Protein AF-A0A5E9ATZ5-F1 (afdb_monomer_lite)

Secondary structure (DSSP, 8-state):
--HHHHHHHHHHSPPP-PPPEEEEEEEPPGGGSPTTPPP-TTEEEEEEEE-S-HHHHTB--EEEEEEE--GGG-S--HHHHHHHHHHHHHH-HHHHHHHHHHHHHHTSHHHHHHHHHTT-------HHHHHHHSSPPP---

Foldseek 3Di:
DDPVVVVVVCVVPPPQDQFDKDKWKDADDPVRDDVPDDDDPFKIKIKIWAQQQPPPSHHIDIDIDIDGDDPVLNDGDPVSRVVVLVCLLVPDVVSVVSVVVNSVVSRDPRSSVVCVVVPPDDDDDDPVRVCVVPDDPPPDD

Sequence (141 aa):
MTRAERRRQAKANPPRMSAPLMAQMRPLTISEMRPGQVWEPGWFVIALETLPVFADGRASQAFQTEIWLPPGYRENTPDNLKIAIGLLKELCPRSRQMIEEISALARSSRSREEAQRLGFEERVYSPEEAANILRRPSSTN

pLDDT: mean 83.91, std 12.23, range [42.81, 96.94]

Structure (mmCIF, N/CA/C/O backbone):
data_AF-A0A5E9ATZ5-F1
#
_entry.id   AF-A0A5E9ATZ5-F1
#
loop_
_atom_site.group_PDB
_atom_site.id
_atom_site.type_symbol
_atom_site.label_atom_id
_atom_site.label_alt_id
_atom_site.label_comp_id
_atom_site.label_asym_id
_atom_site.label_entity_id
_atom_site.label_seq_id
_atom_site.pdbx_PDB_ins_code
_atom_site.Cartn_x
_atom_site.Cartn_y
_atom_site.Cartn_z
_atom_site.occupancy
_atom_site.B_iso_or_equiv
_atom_site.auth_seq_id
_atom_site.auth_comp_id
_atom_site.auth_asym_id
_atom_site.auth_atom_id
_atom_site.pdbx_PDB_model_num
ATOM 1 N N . MET A 1 1 ? -3.900 14.781 -34.525 1.00 54.56 1 MET A N 1
ATOM 2 C CA . MET A 1 1 ? -3.537 13.393 -34.165 1.00 54.56 1 MET A CA 1
ATOM 3 C C . MET A 1 1 ? -4.792 12.551 -33.977 1.00 54.56 1 MET A C 1
ATOM 5 O O . MET A 1 1 ? -5.549 12.769 -33.029 1.00 54.56 1 MET A O 1
ATOM 9 N N . THR A 1 2 ? -5.049 11.635 -34.904 1.00 82.38 2 THR A N 1
ATOM 10 C CA . THR A 1 2 ? -6.273 10.826 -34.976 1.00 82.38 2 THR A CA 1
ATOM 11 C C . THR A 1 2 ? -6.213 9.604 -34.048 1.00 82.38 2 THR A C 1
ATOM 13 O O . THR A 1 2 ? -5.148 9.163 -33.611 1.00 82.38 2 THR A O 1
ATOM 16 N N . ARG A 1 3 ? -7.372 9.016 -33.722 1.00 67.19 3 ARG A N 1
ATOM 17 C CA . ARG A 1 3 ? -7.470 7.817 -32.860 1.00 67.19 3 ARG A CA 1
ATOM 18 C C . ARG A 1 3 ? -6.726 6.607 -33.453 1.00 67.19 3 ARG A C 1
ATOM 20 O O . ARG A 1 3 ? -6.221 5.768 -32.708 1.00 67.19 3 ARG A O 1
ATOM 27 N N . ALA A 1 4 ? -6.637 6.541 -34.783 1.00 73.50 4 ALA A N 1
ATOM 28 C CA . ALA A 1 4 ? -5.899 5.518 -35.519 1.00 73.50 4 ALA A CA 1
ATOM 29 C C . ALA A 1 4 ? -4.375 5.694 -35.398 1.00 73.50 4 ALA A C 1
ATOM 31 O O . ALA A 1 4 ? -3.667 4.715 -35.165 1.00 73.50 4 ALA A O 1
ATOM 32 N N . GLU A 1 5 ? -3.879 6.933 -35.467 1.00 71.06 5 GLU A N 1
ATOM 33 C CA . GLU A 1 5 ? -2.460 7.253 -35.257 1.00 71.06 5 GLU A CA 1
ATOM 34 C C . GLU A 1 5 ? -2.013 6.912 -33.834 1.00 71.06 5 GLU A C 1
ATOM 36 O O . GLU A 1 5 ? -0.987 6.259 -33.662 1.00 71.06 5 GLU A O 1
ATOM 41 N N . ARG A 1 6 ? -2.828 7.230 -32.816 1.00 67.94 6 ARG A N 1
ATOM 42 C CA . ARG A 1 6 ? -2.532 6.849 -31.420 1.00 67.94 6 ARG A CA 1
ATOM 43 C C . ARG A 1 6 ? -2.451 5.333 -31.233 1.00 67.94 6 ARG A C 1
ATOM 45 O O . ARG A 1 6 ? -1.567 4.853 -30.533 1.00 67.94 6 ARG A O 1
ATOM 52 N N . ARG A 1 7 ? -3.340 4.564 -31.875 1.00 61.22 7 ARG A N 1
ATOM 53 C CA . ARG A 1 7 ? -3.303 3.088 -31.838 1.00 61.22 7 ARG A CA 1
ATOM 54 C C . ARG A 1 7 ? -2.078 2.514 -32.551 1.00 61.22 7 ARG A C 1
ATOM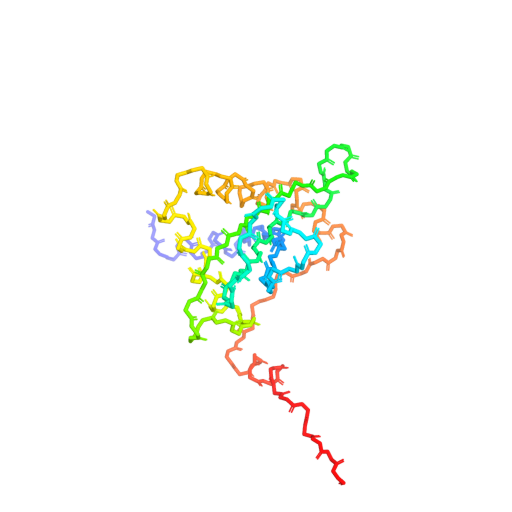 56 O O . ARG A 1 7 ? -1.498 1.557 -32.050 1.00 61.22 7 ARG A O 1
ATOM 63 N N . ARG A 1 8 ? -1.675 3.083 -33.694 1.00 66.00 8 ARG A N 1
ATOM 64 C CA . ARG A 1 8 ? -0.439 2.683 -34.390 1.00 66.00 8 ARG A CA 1
ATOM 65 C C . ARG A 1 8 ? 0.798 2.987 -33.548 1.00 66.00 8 ARG A C 1
ATOM 67 O O . ARG A 1 8 ? 1.664 2.130 -33.432 1.00 66.00 8 ARG A O 1
ATOM 74 N N . GLN A 1 9 ? 0.842 4.148 -32.902 1.00 59.94 9 GLN A N 1
ATOM 75 C CA . GLN A 1 9 ? 1.963 4.544 -32.052 1.00 59.94 9 GLN A CA 1
ATOM 76 C C . GLN A 1 9 ? 2.046 3.720 -30.755 1.00 59.94 9 GLN A C 1
ATOM 78 O O . GLN A 1 9 ? 3.139 3.336 -30.360 1.00 59.94 9 GLN A O 1
ATOM 83 N N . ALA A 1 10 ? 0.909 3.361 -30.147 1.00 57.31 10 ALA A N 1
ATOM 84 C CA . ALA A 1 10 ? 0.855 2.460 -28.989 1.00 57.31 10 ALA A CA 1
ATOM 85 C C . ALA A 1 10 ? 1.219 1.000 -29.327 1.00 57.31 10 ALA A C 1
ATOM 87 O O . ALA A 1 10 ? 1.722 0.280 -28.474 1.00 57.31 10 ALA A O 1
ATOM 88 N N . LYS A 1 11 ? 0.985 0.552 -30.571 1.00 57.97 11 LYS A N 1
ATOM 89 C CA . LYS A 1 11 ? 1.501 -0.738 -31.063 1.00 57.97 11 LYS A CA 1
ATOM 90 C C . LYS A 1 11 ? 3.001 -0.691 -31.360 1.00 57.97 11 LYS A C 1
ATOM 92 O O . LYS A 1 11 ? 3.676 -1.691 -31.164 1.00 57.97 11 LYS A O 1
ATOM 97 N N . ALA A 1 12 ? 3.504 0.445 -31.848 1.00 55.91 12 ALA A N 1
ATOM 98 C CA . ALA A 1 12 ? 4.920 0.633 -32.163 1.00 55.91 12 ALA A CA 1
ATOM 99 C C . ALA A 1 12 ? 5.792 0.795 -30.906 1.00 55.91 12 ALA A C 1
ATOM 101 O O . ALA A 1 12 ? 6.932 0.351 -30.897 1.00 55.91 12 ALA A O 1
ATOM 102 N N . ASN A 1 13 ? 5.243 1.391 -29.845 1.00 52.47 13 ASN A N 1
ATOM 103 C CA . ASN A 1 13 ? 5.849 1.469 -28.521 1.00 52.47 13 ASN A CA 1
ATOM 104 C C . ASN A 1 13 ? 4.889 0.835 -27.511 1.00 52.47 13 ASN A C 1
ATOM 106 O O . ASN A 1 13 ? 4.044 1.558 -26.967 1.00 52.47 13 ASN A O 1
ATOM 110 N N . PRO A 1 14 ? 4.981 -0.486 -27.263 1.00 55.69 14 PRO A N 1
ATOM 111 C CA . PRO A 1 14 ? 4.215 -1.091 -26.186 1.00 55.69 14 PRO A CA 1
ATOM 112 C C . PRO A 1 14 ? 4.503 -0.325 -24.885 1.00 55.69 14 PRO A C 1
ATOM 114 O O . PRO A 1 14 ? 5.648 0.095 -24.662 1.00 55.69 14 PRO A O 1
ATOM 117 N N . PRO A 1 15 ? 3.483 -0.072 -24.044 1.00 56.88 15 PRO A N 1
ATOM 118 C CA . PRO A 1 15 ? 3.699 0.596 -22.771 1.00 56.88 15 PRO A CA 1
ATOM 119 C C . PRO A 1 15 ? 4.781 -0.168 -22.005 1.00 56.88 15 PRO A C 1
ATOM 121 O O . PRO A 1 15 ? 4.693 -1.383 -21.841 1.00 56.88 15 PRO A O 1
ATOM 124 N N . ARG A 1 16 ? 5.845 0.536 -21.595 1.00 64.25 16 ARG A N 1
ATOM 125 C CA . ARG A 1 16 ? 6.897 -0.064 -20.769 1.00 64.25 16 ARG A CA 1
ATOM 126 C C . ARG A 1 16 ? 6.227 -0.605 -19.511 1.00 64.25 16 ARG A C 1
ATOM 128 O O . ARG A 1 16 ? 5.611 0.191 -18.802 1.00 64.25 16 ARG A O 1
ATOM 135 N N . MET A 1 17 ? 6.384 -1.907 -19.273 1.00 68.56 17 MET A N 1
ATOM 136 C CA . MET A 1 17 ? 5.868 -2.619 -18.106 1.00 68.56 17 MET A CA 1
ATOM 137 C C . MET A 1 17 ? 5.973 -1.765 -16.843 1.00 68.56 17 MET A C 1
ATOM 139 O O . MET A 1 17 ? 7.041 -1.210 -16.571 1.00 68.56 17 MET A O 1
ATOM 143 N N . SER A 1 18 ? 4.885 -1.651 -16.084 1.00 69.50 18 SER A N 1
ATOM 144 C CA . SER A 1 18 ? 4.940 -1.014 -14.767 1.00 69.50 18 SER A CA 1
ATOM 145 C C . SER A 1 18 ? 5.575 -1.967 -13.751 1.00 69.50 18 SER A C 1
ATOM 147 O O . SER A 1 18 ? 5.271 -3.157 -13.744 1.00 69.50 18 SER A O 1
ATOM 149 N N . ALA A 1 19 ? 6.498 -1.481 -12.912 1.00 85.00 19 ALA A N 1
ATOM 150 C CA . ALA A 1 19 ? 7.010 -2.326 -11.837 1.00 85.00 19 ALA A CA 1
ATOM 151 C C . ALA A 1 19 ? 5.919 -2.499 -10.768 1.00 85.00 19 ALA A C 1
ATOM 153 O O . ALA A 1 19 ? 5.180 -1.541 -10.499 1.00 85.00 19 ALA A O 1
ATOM 154 N N . PRO A 1 20 ? 5.812 -3.685 -10.151 1.00 84.69 20 PRO A N 1
ATOM 155 C CA . PRO A 1 20 ? 4.797 -3.932 -9.145 1.00 84.69 20 PRO A CA 1
ATOM 156 C C . PRO A 1 20 ? 5.027 -3.052 -7.911 1.00 84.69 20 PRO A C 1
ATOM 158 O O . PRO A 1 20 ? 6.153 -2.881 -7.440 1.00 84.69 20 PRO A O 1
ATOM 161 N N . LEU A 1 21 ? 3.926 -2.527 -7.374 1.00 89.75 21 LEU A N 1
ATOM 162 C CA . LEU A 1 21 ? 3.861 -2.026 -6.009 1.00 89.75 21 LEU A CA 1
ATOM 163 C C . LEU A 1 21 ? 3.289 -3.144 -5.140 1.00 89.75 21 LEU A C 1
ATOM 165 O O . LEU A 1 21 ? 2.161 -3.585 -5.367 1.00 89.75 21 LEU A O 1
ATOM 169 N N . MET A 1 22 ? 4.060 -3.599 -4.161 1.00 90.62 22 MET A N 1
ATOM 170 C CA . MET A 1 22 ? 3.606 -4.597 -3.202 1.00 90.62 22 MET A CA 1
ATOM 171 C C . MET A 1 22 ? 2.727 -3.894 -2.172 1.00 90.62 22 MET A C 1
ATOM 173 O O . MET A 1 22 ? 3.092 -2.846 -1.641 1.00 90.62 22 MET A O 1
ATOM 177 N N . ALA A 1 23 ? 1.543 -4.445 -1.925 1.00 92.44 23 ALA A N 1
ATOM 178 C CA . ALA A 1 23 ? 0.579 -3.873 -1.002 1.00 92.44 23 ALA A CA 1
ATOM 179 C C . ALA A 1 23 ? -0.037 -4.976 -0.144 1.00 92.44 23 ALA A C 1
ATOM 181 O O . ALA A 1 23 ? -0.450 -6.017 -0.657 1.00 92.44 23 ALA A O 1
ATOM 182 N N . GLN A 1 24 ? -0.107 -4.738 1.161 1.00 93.31 24 GLN A N 1
ATOM 183 C CA . GLN A 1 24 ? -0.674 -5.665 2.128 1.00 93.31 24 GLN A CA 1
ATOM 184 C C . GLN A 1 24 ? -1.669 -4.935 3.024 1.00 93.31 24 GLN A C 1
ATOM 186 O O . GLN A 1 24 ? -1.387 -3.850 3.531 1.00 93.31 24 GLN A O 1
ATOM 191 N N . MET A 1 25 ? -2.812 -5.577 3.257 1.00 94.62 25 MET A N 1
ATOM 192 C CA . MET A 1 25 ? -3.748 -5.232 4.319 1.00 94.62 25 MET A CA 1
ATOM 193 C C . MET A 1 25 ? -3.831 -6.403 5.290 1.00 94.62 25 MET A C 1
ATOM 195 O O . MET A 1 25 ? -4.063 -7.541 4.881 1.00 94.62 25 MET A O 1
ATOM 199 N N . ARG A 1 26 ? -3.637 -6.142 6.580 1.00 93.19 26 ARG A N 1
ATOM 200 C CA . ARG A 1 26 ? -3.764 -7.170 7.621 1.00 93.19 26 ARG A CA 1
ATOM 201 C C . ARG A 1 26 ? -4.244 -6.576 8.940 1.00 93.19 26 ARG A C 1
ATOM 203 O O . ARG A 1 26 ? -4.003 -5.393 9.172 1.00 93.19 26 ARG A O 1
ATOM 210 N N . PRO A 1 27 ? -4.895 -7.364 9.808 1.00 92.94 27 PRO A N 1
ATOM 211 C CA . PRO A 1 27 ? -5.244 -6.902 11.144 1.00 92.94 27 PRO A CA 1
ATOM 212 C C . PRO A 1 27 ? -4.005 -6.423 11.910 1.00 92.94 27 PRO A C 1
ATOM 214 O O . PRO A 1 27 ? -2.922 -7.001 11.770 1.00 92.94 27 PRO A O 1
ATOM 217 N N . LEU A 1 28 ? -4.176 -5.375 12.716 1.00 92.00 28 LEU A N 1
ATOM 218 C CA . LEU A 1 28 ? -3.157 -4.908 13.650 1.00 92.00 28 LEU A CA 1
ATOM 219 C C . LEU A 1 28 ? -2.896 -5.991 14.700 1.00 92.00 28 LEU A C 1
ATOM 221 O O . LEU A 1 28 ? -3.829 -6.505 15.324 1.00 92.00 28 LEU A O 1
ATOM 225 N N . THR A 1 29 ? -1.626 -6.332 14.899 1.00 89.25 29 THR A N 1
ATOM 226 C CA . THR A 1 29 ? -1.215 -7.294 15.925 1.00 89.25 29 THR A CA 1
ATOM 227 C C . THR A 1 29 ? -0.801 -6.582 17.210 1.00 89.25 29 THR A C 1
ATOM 229 O O . THR A 1 29 ? -0.398 -5.421 17.191 1.00 89.25 29 THR A O 1
ATOM 232 N N . ILE A 1 30 ? -0.858 -7.289 18.343 1.00 86.25 30 ILE A N 1
ATOM 233 C CA . ILE A 1 30 ? -0.491 -6.730 19.657 1.00 86.25 30 ILE A CA 1
ATOM 234 C C . ILE A 1 30 ? 0.953 -6.207 19.663 1.00 86.25 30 ILE A C 1
ATOM 236 O O . ILE A 1 30 ? 1.220 -5.161 20.243 1.00 86.25 30 ILE A O 1
ATOM 240 N N . SER A 1 31 ? 1.876 -6.890 18.979 1.00 85.88 31 SER A N 1
ATOM 241 C CA . SER A 1 31 ? 3.286 -6.482 18.876 1.00 85.88 31 SER A CA 1
ATOM 242 C C . SER A 1 31 ? 3.507 -5.146 18.165 1.00 85.88 31 SER A C 1
ATOM 244 O O . SER A 1 31 ? 4.584 -4.570 18.274 1.00 85.88 31 SER A O 1
ATOM 246 N N . GLU A 1 32 ? 2.517 -4.668 17.419 1.00 86.69 32 GLU A N 1
ATOM 247 C CA . GLU A 1 32 ? 2.597 -3.423 16.652 1.00 86.69 32 GLU A CA 1
ATOM 248 C C . GLU A 1 32 ? 1.858 -2.271 17.318 1.00 86.69 32 GLU A C 1
ATOM 250 O O . GLU A 1 32 ? 1.991 -1.125 16.893 1.00 86.69 32 GLU A O 1
ATOM 255 N N . MET A 1 33 ? 1.074 -2.565 18.353 1.00 88.44 33 MET A N 1
ATOM 256 C CA . MET A 1 33 ? 0.357 -1.545 19.093 1.00 88.44 33 MET A CA 1
ATOM 257 C C . MET A 1 33 ? 1.334 -0.625 19.817 1.00 88.44 33 MET A C 1
ATOM 259 O O . MET A 1 33 ? 2.313 -1.062 20.428 1.00 88.44 33 MET A O 1
ATOM 263 N N . ARG A 1 34 ? 1.031 0.671 19.813 1.00 86.38 34 ARG A N 1
ATOM 264 C CA . ARG A 1 34 ? 1.779 1.638 20.614 1.00 86.38 34 ARG A CA 1
ATOM 265 C C . ARG A 1 34 ? 1.471 1.434 22.099 1.00 86.38 34 ARG A C 1
ATOM 267 O O . ARG A 1 34 ? 0.332 1.110 22.446 1.00 86.38 34 ARG A O 1
ATOM 274 N N . PRO A 1 35 ? 2.433 1.684 23.003 1.00 86.88 35 PRO A N 1
ATOM 275 C CA . PRO A 1 35 ? 2.154 1.686 24.434 1.00 86.88 35 PRO A CA 1
ATOM 276 C C . PRO A 1 35 ? 0.980 2.618 24.771 1.00 86.88 35 PRO A C 1
ATOM 278 O O . PRO A 1 35 ? 0.980 3.785 24.384 1.00 86.88 35 PRO A O 1
ATOM 281 N N . GLY A 1 36 ? -0.030 2.091 25.469 1.00 85.69 36 GLY A N 1
ATOM 282 C CA . GLY A 1 36 ? -1.245 2.831 25.837 1.00 85.69 36 GLY A CA 1
ATOM 283 C C . GLY A 1 36 ? -2.323 2.913 24.748 1.00 85.69 36 GLY A C 1
ATOM 284 O O . GLY A 1 36 ? -3.376 3.497 24.992 1.00 85.69 36 GLY A O 1
ATOM 285 N N . GLN A 1 37 ? -2.104 2.323 23.569 1.00 86.44 37 GLN A N 1
ATOM 286 C CA . GLN A 1 37 ? -3.140 2.205 22.544 1.00 86.44 37 GLN A CA 1
ATOM 287 C C . GLN A 1 37 ? -4.209 1.206 22.996 1.00 86.44 37 GLN A C 1
ATOM 289 O O . GLN A 1 37 ? -3.904 0.090 23.415 1.00 86.44 37 GLN A O 1
ATOM 294 N N . VAL A 1 38 ? -5.475 1.606 22.901 1.00 84.00 38 VAL A N 1
ATOM 295 C CA . VAL A 1 38 ? -6.610 0.719 23.169 1.00 84.00 38 VAL A CA 1
ATOM 296 C C . VAL A 1 38 ? -6.754 -0.240 21.993 1.00 84.00 38 VAL A C 1
ATOM 298 O O . VAL A 1 38 ? -6.776 0.183 20.835 1.00 84.00 38 VAL A O 1
ATOM 301 N N . TRP A 1 39 ? -6.835 -1.538 22.283 1.00 81.50 39 TRP A N 1
ATOM 302 C CA . TRP A 1 39 ? -7.127 -2.525 21.252 1.00 81.50 39 TRP A CA 1
ATOM 303 C C . TRP A 1 39 ? -8.621 -2.513 20.941 1.00 81.50 39 TRP A C 1
ATOM 305 O O . TRP A 1 39 ? -9.443 -2.748 21.826 1.00 81.50 39 TRP A O 1
ATOM 315 N N . GLU A 1 40 ? -8.961 -2.298 19.674 1.00 83.75 40 GLU A N 1
ATOM 316 C CA . GLU A 1 40 ? -10.330 -2.423 19.183 1.00 83.75 40 GLU A CA 1
ATOM 317 C C . GLU A 1 40 ? -10.374 -3.294 17.920 1.00 83.75 40 GLU A C 1
ATOM 319 O O . GLU A 1 40 ? -9.550 -3.121 17.011 1.00 83.75 40 GLU A O 1
ATOM 324 N N . PRO A 1 41 ? -11.353 -4.210 17.801 1.00 84.25 41 PRO A N 1
ATOM 325 C CA . PRO A 1 41 ? -11.552 -4.966 16.576 1.00 84.25 41 PRO A CA 1
ATOM 326 C C . PRO A 1 41 ? -11.814 -4.034 15.389 1.00 84.25 41 PRO A C 1
ATOM 328 O O . PRO A 1 41 ? -12.792 -3.282 15.368 1.00 84.25 41 PRO A O 1
ATOM 331 N N . GLY A 1 42 ? -10.983 -4.148 14.356 1.00 89.19 42 GLY A N 1
ATOM 332 C CA . GLY A 1 42 ? -11.114 -3.353 13.137 1.00 89.19 42 GLY A CA 1
ATOM 333 C C . GLY A 1 42 ? -9.929 -2.457 12.827 1.00 89.19 42 GLY A C 1
ATOM 334 O O . GLY A 1 42 ? -9.951 -1.849 11.767 1.00 89.19 42 GLY A O 1
ATOM 335 N N . TRP A 1 43 ? -8.901 -2.395 13.674 1.00 92.38 43 TRP A N 1
ATOM 336 C CA . TRP A 1 43 ? -7.625 -1.788 13.296 1.00 92.38 43 TRP A CA 1
ATOM 337 C C . TRP A 1 43 ? -6.843 -2.691 12.340 1.00 92.38 43 TRP A C 1
ATOM 339 O O . TRP A 1 43 ? -6.638 -3.877 12.606 1.00 92.38 43 TRP A O 1
ATOM 349 N N . PHE A 1 44 ? -6.412 -2.113 11.223 1.00 93.94 44 PHE A N 1
ATOM 350 C CA . PHE A 1 44 ? -5.630 -2.760 10.179 1.00 93.94 44 PHE A CA 1
ATOM 351 C C . PHE A 1 44 ? -4.357 -1.977 9.908 1.00 93.94 44 PHE A C 1
ATOM 353 O O . PHE A 1 44 ? -4.339 -0.749 9.941 1.00 93.94 44 PHE A O 1
ATOM 360 N N . VAL A 1 45 ? -3.311 -2.717 9.571 1.00 94.31 45 VAL A N 1
ATOM 361 C CA . VAL A 1 45 ? -2.074 -2.193 9.015 1.00 94.31 45 VAL A CA 1
ATOM 362 C C . VAL A 1 45 ? -2.163 -2.263 7.495 1.00 94.31 45 VAL A C 1
ATOM 364 O O . VAL A 1 45 ? -2.430 -3.328 6.929 1.00 94.31 45 VAL A O 1
ATOM 367 N N . ILE A 1 46 ? -1.917 -1.125 6.849 1.00 95.25 46 ILE A N 1
ATOM 368 C CA . ILE A 1 46 ? -1.700 -1.011 5.408 1.00 95.25 46 ILE A CA 1
ATOM 369 C C . ILE A 1 46 ? -0.210 -0.789 5.183 1.00 95.25 46 ILE A C 1
ATOM 371 O O . ILE A 1 46 ? 0.344 0.215 5.636 1.00 95.25 46 ILE A O 1
ATOM 375 N N . ALA A 1 47 ? 0.426 -1.727 4.488 1.00 94.81 47 ALA A N 1
ATOM 376 C CA . ALA A 1 47 ? 1.834 -1.656 4.121 1.00 94.81 47 ALA A CA 1
ATOM 377 C C . ALA A 1 47 ? 1.971 -1.582 2.598 1.00 94.81 47 ALA A C 1
ATOM 379 O O . ALA A 1 47 ? 1.373 -2.385 1.880 1.00 94.81 47 ALA A O 1
ATOM 380 N N . LEU A 1 48 ? 2.745 -0.609 2.118 1.00 95.06 48 LEU A N 1
ATOM 381 C CA . LEU A 1 48 ? 3.097 -0.417 0.715 1.00 95.06 48 LEU A CA 1
ATOM 382 C C . LEU A 1 48 ? 4.612 -0.458 0.567 1.00 95.06 48 LEU A C 1
ATOM 384 O O . LEU A 1 48 ? 5.319 0.205 1.325 1.00 95.06 48 LEU A O 1
ATOM 388 N N . GLU A 1 49 ? 5.098 -1.185 -0.429 1.00 94.00 49 GLU A N 1
ATOM 389 C CA . GLU A 1 49 ? 6.525 -1.405 -0.622 1.00 94.00 49 GLU A CA 1
ATOM 390 C C . GLU A 1 49 ? 6.881 -1.527 -2.107 1.00 94.00 49 GLU A C 1
ATOM 392 O O . GLU A 1 49 ? 6.187 -2.173 -2.896 1.00 94.00 49 GLU A O 1
ATOM 397 N N . THR A 1 50 ? 7.973 -0.885 -2.509 1.00 92.44 50 THR A N 1
ATOM 398 C CA . THR A 1 50 ? 8.540 -1.040 -3.853 1.00 92.44 50 THR A CA 1
ATOM 399 C C . THR A 1 50 ? 9.424 -2.285 -3.947 1.00 92.44 50 THR A C 1
ATOM 401 O O . THR A 1 50 ? 9.934 -2.764 -2.941 1.00 92.44 50 THR A O 1
ATOM 404 N N . LEU A 1 51 ? 9.769 -2.721 -5.164 1.00 89.38 51 LEU A N 1
ATOM 405 C CA . LEU A 1 51 ? 10.904 -3.639 -5.345 1.00 89.38 51 LEU A CA 1
ATOM 406 C C . LEU A 1 51 ? 12.194 -3.086 -4.688 1.00 89.38 51 LEU A C 1
ATOM 408 O O . LEU A 1 51 ? 12.351 -1.857 -4.612 1.00 89.38 51 LEU A O 1
ATOM 412 N N . PRO A 1 52 ? 13.118 -3.957 -4.232 1.00 86.56 52 PRO A N 1
ATOM 413 C CA . PRO A 1 52 ? 14.325 -3.568 -3.504 1.00 86.56 52 PRO A CA 1
ATOM 414 C C . PRO A 1 52 ? 15.403 -3.007 -4.438 1.00 86.56 52 PRO A C 1
ATOM 416 O O . PRO A 1 52 ? 16.467 -3.583 -4.632 1.00 86.56 52 PRO A O 1
ATOM 419 N N . VAL A 1 53 ? 15.112 -1.866 -5.053 1.00 83.81 53 VAL A N 1
ATOM 420 C CA . VAL A 1 53 ? 15.996 -1.221 -6.029 1.00 83.81 53 VAL A CA 1
ATOM 421 C C . VAL A 1 53 ? 16.673 0.020 -5.495 1.00 83.81 53 VAL A C 1
ATOM 423 O O . VAL A 1 53 ? 17.589 0.523 -6.129 1.00 83.81 53 VAL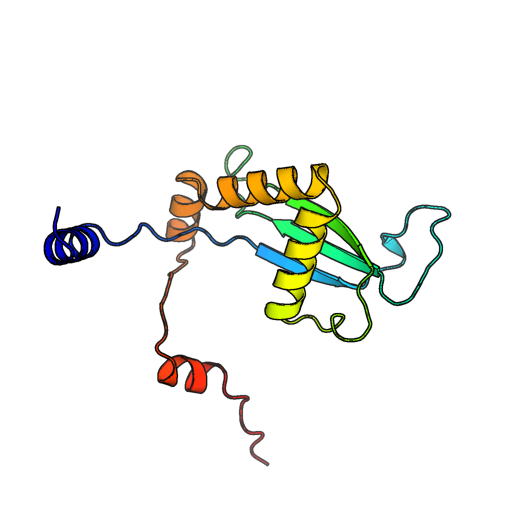 A O 1
ATOM 426 N N . PHE A 1 54 ? 16.236 0.549 -4.363 1.00 80.62 54 PHE A N 1
ATOM 427 C CA . PHE A 1 54 ? 16.765 1.774 -3.780 1.00 80.62 54 PHE A CA 1
ATOM 428 C C . PHE A 1 54 ? 17.959 1.456 -2.861 1.00 80.62 54 PHE A C 1
ATOM 430 O O . PHE A 1 54 ? 18.274 0.287 -2.637 1.00 80.62 54 PHE A O 1
ATOM 437 N N . ALA A 1 55 ? 18.698 2.484 -2.420 1.00 78.31 55 ALA A N 1
ATOM 438 C CA . ALA A 1 55 ? 19.962 2.339 -1.675 1.00 78.31 55 ALA A CA 1
ATOM 439 C C . ALA A 1 55 ? 20.918 1.304 -2.313 1.00 78.31 55 ALA A C 1
ATOM 441 O O . ALA A 1 55 ? 21.158 0.229 -1.768 1.00 78.31 55 ALA A O 1
ATOM 442 N N . ASP A 1 56 ? 21.398 1.604 -3.525 1.00 73.81 56 ASP A N 1
ATOM 443 C CA . ASP A 1 56 ? 22.305 0.731 -4.292 1.00 73.81 56 ASP A CA 1
ATOM 444 C C . ASP A 1 56 ? 21.758 -0.674 -4.599 1.00 73.81 56 ASP A C 1
ATOM 446 O O . ASP A 1 56 ? 22.513 -1.635 -4.728 1.00 73.81 56 ASP A O 1
ATOM 450 N N . GLY A 1 57 ? 20.435 -0.792 -4.762 1.00 68.62 57 GLY A N 1
ATOM 451 C CA . GLY A 1 57 ? 19.784 -2.061 -5.109 1.00 68.62 57 GLY A CA 1
ATOM 452 C C . GLY A 1 57 ? 19.657 -3.022 -3.929 1.00 68.62 57 GLY A C 1
ATOM 453 O O . GLY A 1 57 ? 19.613 -4.232 -4.129 1.00 68.62 57 GLY A O 1
ATOM 454 N N . ARG A 1 58 ? 19.673 -2.496 -2.699 1.00 71.00 58 ARG A N 1
ATOM 455 C CA . ARG A 1 58 ? 19.632 -3.297 -1.467 1.00 71.00 58 ARG A CA 1
ATOM 456 C C . ARG A 1 58 ? 18.407 -3.030 -0.607 1.00 71.00 58 ARG A C 1
ATOM 458 O O . ARG A 1 58 ? 18.146 -3.811 0.301 1.00 71.00 58 ARG A O 1
ATOM 465 N N . ALA A 1 59 ? 17.677 -1.947 -0.862 1.00 81.25 59 ALA A N 1
ATOM 466 C CA . ALA A 1 59 ? 16.535 -1.559 -0.050 1.00 81.25 59 ALA A CA 1
ATOM 467 C C . ALA A 1 59 ? 15.300 -1.279 -0.901 1.00 81.25 59 ALA A C 1
ATOM 469 O O . ALA A 1 59 ? 15.362 -0.697 -1.987 1.00 81.25 59 ALA A O 1
ATOM 470 N N . SER A 1 60 ? 14.154 -1.675 -0.375 1.00 86.62 60 SER A N 1
ATOM 471 C CA . SER A 1 60 ? 12.859 -1.176 -0.805 1.00 86.62 60 SER A CA 1
ATOM 472 C C . SER A 1 60 ? 12.572 0.172 -0.146 1.00 86.62 60 SER A C 1
ATOM 474 O O . SER A 1 60 ? 13.112 0.502 0.913 1.00 86.62 60 SER A O 1
ATOM 476 N N . GLN A 1 61 ? 11.702 0.964 -0.771 1.00 90.62 61 GLN A N 1
ATOM 477 C CA . GLN A 1 61 ? 11.044 2.060 -0.079 1.00 90.62 61 GLN A CA 1
ATOM 478 C C . GLN A 1 61 ? 9.702 1.550 0.440 1.00 90.62 61 GLN A C 1
ATOM 480 O O . GLN A 1 61 ? 8.874 1.083 -0.345 1.00 90.62 61 GLN A O 1
ATOM 485 N N . ALA A 1 62 ? 9.491 1.667 1.749 1.00 91.44 62 ALA A N 1
ATOM 486 C CA . ALA A 1 62 ? 8.291 1.187 2.419 1.00 91.44 62 ALA A CA 1
ATOM 487 C C . ALA A 1 62 ? 7.530 2.325 3.113 1.00 91.44 62 ALA A C 1
ATOM 489 O O . ALA A 1 62 ? 8.115 3.301 3.591 1.00 91.44 62 ALA A O 1
ATOM 490 N N . PHE A 1 63 ? 6.212 2.175 3.187 1.00 93.88 63 PHE A N 1
ATOM 491 C CA . PHE A 1 63 ? 5.319 2.990 3.999 1.00 93.88 63 PHE A CA 1
ATOM 492 C C . PHE A 1 63 ? 4.322 2.081 4.692 1.00 93.88 63 PHE A C 1
ATOM 494 O O . PHE A 1 63 ? 3.683 1.244 4.057 1.00 93.88 63 PHE A O 1
ATOM 501 N N . GLN A 1 64 ? 4.172 2.283 5.995 1.00 93.88 64 GLN A N 1
ATOM 502 C CA . GLN A 1 64 ? 3.214 1.563 6.810 1.00 93.88 64 GLN A CA 1
ATOM 503 C C . GLN A 1 64 ? 2.357 2.557 7.584 1.00 93.88 64 GLN A C 1
ATOM 505 O O . GLN A 1 64 ? 2.864 3.534 8.142 1.00 93.88 64 GLN A O 1
ATOM 510 N N . THR A 1 65 ? 1.054 2.304 7.628 1.00 93.19 65 THR A N 1
ATOM 511 C CA . THR A 1 65 ? 0.117 3.104 8.412 1.00 93.19 65 THR A CA 1
ATOM 512 C C . THR A 1 65 ? -1.046 2.260 8.919 1.00 93.19 65 THR A C 1
ATOM 514 O O . THR A 1 65 ? -1.316 1.177 8.401 1.00 93.19 65 THR A O 1
ATOM 517 N N . GLU A 1 66 ? -1.717 2.758 9.949 1.00 92.75 66 GLU A N 1
ATOM 518 C CA . GLU A 1 66 ? -2.852 2.105 10.593 1.00 92.75 66 GLU A CA 1
ATOM 519 C C . GLU A 1 66 ? -4.155 2.783 10.161 1.00 92.75 66 GLU A C 1
ATOM 521 O O . GLU A 1 66 ? -4.220 4.007 10.031 1.00 92.75 66 GLU A O 1
ATOM 526 N N . ILE A 1 67 ? -5.207 1.995 9.960 1.00 92.81 67 ILE A N 1
ATOM 527 C CA . ILE A 1 67 ? -6.557 2.485 9.683 1.00 92.81 67 ILE A CA 1
ATOM 528 C C . ILE A 1 67 ? -7.585 1.581 10.350 1.00 92.81 67 ILE A C 1
ATOM 530 O O . ILE A 1 67 ? -7.444 0.358 10.358 1.00 92.81 67 ILE A O 1
ATOM 534 N N . TRP A 1 68 ? -8.641 2.178 10.893 1.00 92.75 68 TRP A N 1
ATOM 535 C CA . TRP A 1 68 ? -9.803 1.423 11.333 1.00 92.75 68 TRP A CA 1
ATOM 536 C C . TRP A 1 68 ? -10.753 1.170 10.155 1.00 92.75 68 TRP A C 1
ATOM 538 O O . TRP A 1 68 ? -11.110 2.100 9.431 1.00 92.75 68 TRP A O 1
ATOM 548 N N . LEU A 1 69 ? -11.182 -0.081 9.971 1.00 93.00 69 LEU A N 1
ATOM 549 C CA . LEU A 1 69 ? -12.091 -0.497 8.904 1.00 93.00 69 LEU A CA 1
ATOM 550 C C . LEU A 1 69 ? -13.433 -1.014 9.458 1.00 93.00 69 LEU A C 1
ATOM 552 O O . LEU A 1 69 ? -13.455 -1.842 10.385 1.00 93.00 69 LEU A O 1
ATOM 556 N N . PRO A 1 70 ? -14.571 -0.608 8.859 1.00 92.50 70 PRO A N 1
ATOM 557 C CA . PRO A 1 70 ? -15.879 -1.168 9.188 1.00 92.50 70 PRO A CA 1
ATOM 558 C C . PRO A 1 70 ? -15.951 -2.671 8.878 1.00 92.50 70 PRO A C 1
ATOM 560 O O . PRO A 1 70 ? -15.289 -3.112 7.939 1.00 92.50 70 PRO A O 1
ATOM 563 N N . PRO A 1 71 ? -16.793 -3.458 9.581 1.00 93.44 71 PRO A N 1
ATOM 564 C CA . PRO A 1 71 ? -16.884 -4.914 9.420 1.00 93.44 71 PRO A CA 1
ATOM 565 C C . PRO A 1 71 ? -16.966 -5.423 7.973 1.00 93.44 71 PRO A C 1
ATOM 567 O O . PRO A 1 71 ? -16.286 -6.389 7.642 1.00 93.44 71 PRO A O 1
ATOM 570 N N . GLY A 1 72 ? -17.720 -4.743 7.101 1.00 93.81 72 GLY A N 1
ATOM 571 C CA . GLY A 1 72 ? -17.880 -5.129 5.692 1.00 93.81 72 GLY A CA 1
ATOM 572 C C . GLY A 1 72 ? -16.619 -5.015 4.824 1.00 93.81 72 GLY A C 1
ATOM 573 O O . GLY A 1 72 ? -16.594 -5.572 3.735 1.00 93.81 72 GLY A O 1
ATOM 574 N N . TYR A 1 73 ? -15.569 -4.338 5.300 1.00 93.94 73 TYR A N 1
ATOM 575 C CA . TYR A 1 73 ? -14.326 -4.095 4.552 1.00 93.94 73 TYR A CA 1
ATOM 576 C C . TYR A 1 73 ? -13.093 -4.745 5.195 1.00 93.94 73 TYR A C 1
ATOM 578 O O . TYR A 1 73 ? -11.965 -4.456 4.809 1.00 93.94 73 TYR A O 1
ATOM 586 N N . ARG A 1 74 ? -13.285 -5.606 6.203 1.00 91.88 74 ARG A N 1
ATOM 587 C CA . ARG A 1 74 ? -12.182 -6.211 6.976 1.00 91.88 74 ARG A CA 1
ATOM 588 C C . ARG A 1 74 ? -11.536 -7.414 6.296 1.00 91.88 74 ARG A C 1
ATOM 590 O O . ARG A 1 74 ? -10.443 -7.820 6.681 1.00 91.88 74 ARG A O 1
ATOM 597 N N . GLU A 1 75 ? -12.206 -8.013 5.318 1.00 91.31 75 GLU A N 1
ATOM 598 C CA . GLU A 1 75 ? -11.642 -9.131 4.566 1.00 91.31 75 GLU A CA 1
ATOM 599 C C . GLU A 1 75 ? -10.489 -8.648 3.678 1.00 91.31 75 GLU A C 1
ATOM 601 O O . GLU A 1 75 ? -10.617 -7.625 3.001 1.00 91.31 75 GLU A O 1
ATOM 606 N N . ASN A 1 76 ? -9.378 -9.390 3.657 1.00 87.75 76 ASN A N 1
ATOM 607 C CA . ASN A 1 76 ? -8.210 -9.071 2.836 1.00 87.75 76 ASN A CA 1
ATOM 608 C C . ASN A 1 76 ? -8.445 -9.409 1.355 1.00 87.75 76 ASN A C 1
ATOM 610 O O . ASN A 1 76 ? -7.918 -10.389 0.830 1.00 87.75 76 ASN A O 1
ATOM 614 N N . THR A 1 77 ? -9.260 -8.589 0.695 1.00 91.12 77 THR A N 1
ATOM 615 C CA . THR A 1 77 ? -9.525 -8.656 -0.744 1.00 91.12 77 THR A CA 1
ATOM 616 C C . THR A 1 77 ? -8.860 -7.481 -1.468 1.00 91.12 77 THR A C 1
ATOM 618 O O . THR A 1 77 ? -8.683 -6.409 -0.877 1.00 91.12 77 THR A O 1
ATOM 621 N N . PRO A 1 78 ? -8.520 -7.622 -2.765 1.00 89.31 78 PRO A N 1
ATOM 622 C CA . PRO A 1 78 ? -7.965 -6.518 -3.545 1.00 89.31 78 PRO A CA 1
ATOM 623 C C . PRO A 1 78 ? -8.853 -5.268 -3.565 1.00 89.31 78 PRO A C 1
ATOM 625 O O . PRO A 1 78 ? -8.336 -4.153 -3.581 1.00 89.31 78 PRO A O 1
ATOM 628 N N . ASP A 1 79 ? -10.177 -5.428 -3.552 1.00 92.25 79 ASP A N 1
ATOM 629 C CA . ASP A 1 79 ? -11.103 -4.294 -3.583 1.00 92.25 79 ASP A CA 1
ATOM 630 C C . ASP A 1 79 ? -11.190 -3.586 -2.231 1.00 92.25 79 ASP A C 1
ATOM 632 O O . ASP A 1 79 ? -11.118 -2.357 -2.188 1.00 92.25 79 ASP A O 1
ATOM 636 N N . ASN A 1 80 ? -11.213 -4.331 -1.123 1.00 94.12 80 ASN A N 1
ATOM 637 C CA . ASN A 1 80 ? -11.158 -3.730 0.210 1.00 94.12 80 ASN A CA 1
ATOM 638 C C . ASN A 1 80 ? -9.827 -3.008 0.447 1.00 94.12 80 ASN A C 1
ATOM 640 O O . ASN A 1 80 ? -9.818 -1.910 0.999 1.00 94.12 80 ASN A O 1
ATOM 644 N N . LEU A 1 81 ? -8.711 -3.559 -0.041 1.00 94.19 81 LEU A N 1
ATOM 645 C CA . LEU A 1 81 ? -7.409 -2.894 0.004 1.00 94.19 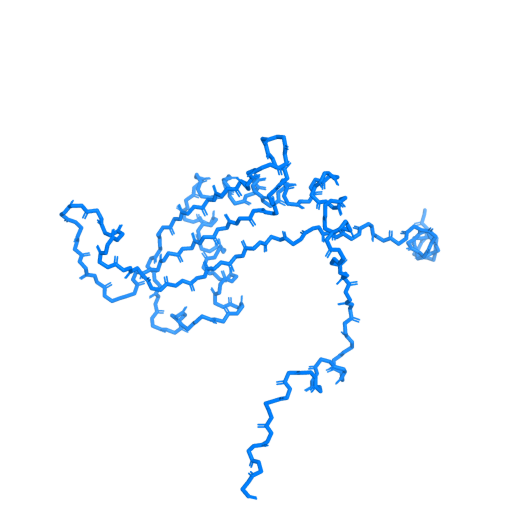81 LEU A CA 1
ATOM 646 C C . LEU A 1 81 ? -7.411 -1.577 -0.793 1.00 94.19 81 LEU A C 1
ATOM 648 O O . LEU A 1 81 ? -6.916 -0.564 -0.297 1.00 94.19 81 LEU A O 1
ATOM 652 N N . LYS A 1 82 ? -7.999 -1.546 -1.999 1.00 94.25 82 LYS A N 1
ATOM 653 C CA . LYS A 1 82 ? -8.150 -0.297 -2.774 1.00 94.25 82 LYS A CA 1
ATOM 654 C C . LYS A 1 82 ? -8.990 0.732 -2.022 1.00 94.25 82 LYS A C 1
ATOM 656 O O . LYS A 1 82 ? -8.623 1.905 -2.007 1.00 94.25 82 LYS A O 1
ATOM 661 N N . ILE A 1 83 ? -10.087 0.303 -1.395 1.00 95.25 83 ILE A N 1
ATOM 662 C CA . ILE A 1 83 ? -10.945 1.173 -0.582 1.00 95.25 83 ILE A CA 1
ATOM 663 C C . ILE A 1 83 ? -10.159 1.724 0.611 1.00 95.25 83 ILE A C 1
ATOM 665 O O . ILE A 1 83 ? -10.168 2.932 0.824 1.00 95.25 83 ILE A O 1
ATOM 669 N N . ALA A 1 84 ? -9.421 0.883 1.339 1.00 95.44 84 ALA A N 1
ATOM 670 C CA . ALA A 1 84 ? -8.600 1.303 2.473 1.00 95.44 84 ALA A CA 1
ATOM 671 C C . ALA A 1 84 ? -7.524 2.324 2.063 1.00 95.44 84 ALA A C 1
ATOM 673 O O . ALA A 1 84 ? -7.372 3.357 2.714 1.00 95.44 84 ALA A O 1
ATOM 674 N N . ILE A 1 85 ? -6.824 2.088 0.947 1.00 95.31 85 ILE A N 1
ATOM 675 C CA . ILE A 1 85 ? -5.863 3.048 0.381 1.00 95.31 85 ILE A CA 1
ATOM 676 C C . ILE A 1 85 ? -6.572 4.353 -0.007 1.00 95.31 85 ILE A C 1
ATOM 678 O O . ILE A 1 85 ? -6.078 5.431 0.312 1.00 95.31 85 ILE A O 1
ATOM 682 N N . GLY A 1 86 ? -7.734 4.277 -0.662 1.00 95.31 86 GLY A N 1
ATOM 683 C CA . GLY A 1 86 ? -8.538 5.448 -1.021 1.00 95.31 86 GLY A CA 1
ATOM 684 C C . GLY A 1 86 ? -8.939 6.275 0.202 1.00 95.31 86 GLY A C 1
ATOM 685 O O . GLY A 1 86 ? -8.718 7.482 0.225 1.00 95.31 86 GLY A O 1
ATOM 686 N N . LEU A 1 87 ? -9.428 5.621 1.257 1.00 95.44 87 LEU A N 1
ATOM 687 C CA . LEU A 1 87 ? -9.758 6.264 2.529 1.00 95.44 87 LEU A CA 1
ATOM 688 C C . LEU A 1 87 ? -8.533 6.925 3.165 1.00 95.44 87 LEU A C 1
ATOM 690 O O . LEU A 1 87 ? -8.617 8.076 3.578 1.00 95.44 87 LEU A O 1
ATOM 694 N N . LEU A 1 88 ? -7.379 6.253 3.198 1.00 95.12 88 LEU A N 1
ATOM 695 C CA . LEU A 1 88 ? -6.134 6.842 3.704 1.00 95.12 88 LEU A CA 1
ATOM 696 C C . LEU A 1 88 ? -5.736 8.104 2.937 1.00 95.12 88 LEU A C 1
ATOM 698 O O . LEU A 1 88 ? -5.304 9.084 3.548 1.00 95.12 88 LEU A O 1
ATOM 702 N N . LYS A 1 89 ? -5.893 8.091 1.608 1.00 95.75 89 LYS A N 1
ATOM 703 C CA . LYS A 1 89 ? -5.642 9.266 0.775 1.00 95.75 89 LYS A CA 1
ATOM 704 C C . LYS A 1 89 ? -6.620 10.395 1.086 1.00 95.75 89 LYS A C 1
ATOM 706 O O . LYS A 1 89 ? -6.202 11.547 1.070 1.00 95.75 89 LYS A O 1
ATOM 711 N N . GLU A 1 90 ? -7.890 10.113 1.355 1.00 95.75 90 GLU A N 1
ATOM 712 C CA . GLU A 1 90 ? -8.877 11.156 1.664 1.00 95.75 90 GLU A CA 1
ATOM 713 C C . GLU A 1 90 ? -8.743 11.721 3.080 1.00 95.75 90 GLU A C 1
ATOM 715 O O . GLU A 1 90 ? -8.813 12.932 3.269 1.00 95.75 90 GLU A O 1
ATOM 720 N N . LEU A 1 91 ? -8.492 10.866 4.069 1.00 93.31 91 LEU A N 1
ATOM 721 C CA . LEU A 1 91 ? -8.532 11.242 5.482 1.00 93.31 91 LEU A CA 1
ATOM 722 C C . LEU A 1 91 ? -7.234 11.884 5.989 1.00 93.31 91 LEU A C 1
ATOM 724 O O . LEU A 1 91 ? -7.270 12.643 6.955 1.00 93.31 91 LEU A O 1
ATOM 728 N N . CYS A 1 92 ? -6.082 11.583 5.380 1.00 93.19 92 CYS A N 1
ATOM 729 C CA . CYS A 1 92 ? -4.785 12.037 5.880 1.00 93.19 92 CYS A CA 1
ATOM 730 C C . CYS A 1 92 ? -3.894 12.580 4.747 1.00 93.19 92 CYS A C 1
ATOM 732 O O . CYS A 1 92 ? -3.383 11.797 3.939 1.00 93.19 92 CYS A O 1
ATOM 734 N N . PRO A 1 93 ? -3.614 13.902 4.710 1.00 95.12 93 PRO A N 1
ATOM 735 C CA . PRO A 1 93 ? -2.736 14.500 3.700 1.00 95.12 93 PRO A CA 1
ATOM 736 C C . PRO A 1 93 ? -1.334 13.884 3.668 1.00 95.12 93 PRO A C 1
ATOM 738 O O . PRO A 1 93 ? -0.779 13.657 2.595 1.00 95.12 93 PRO A O 1
ATOM 741 N N . ARG A 1 94 ? -0.781 13.541 4.839 1.00 94.62 94 ARG A N 1
ATOM 742 C CA . ARG A 1 94 ? 0.518 12.864 4.930 1.00 94.62 94 ARG A CA 1
ATOM 743 C C . ARG A 1 94 ? 0.469 11.479 4.287 1.00 94.62 94 ARG A C 1
ATOM 745 O O . ARG A 1 94 ? 1.358 11.142 3.514 1.00 94.62 94 ARG A O 1
ATOM 752 N N . SER A 1 95 ? -0.559 10.681 4.582 1.00 94.56 95 SER A N 1
ATOM 753 C CA . SER A 1 95 ? -0.715 9.356 3.972 1.00 94.56 95 SER A CA 1
ATOM 754 C C . SER A 1 95 ? -0.894 9.468 2.463 1.00 94.56 95 SER A C 1
ATOM 756 O O . SER A 1 95 ? -0.254 8.724 1.728 1.00 94.56 95 SER A O 1
ATOM 758 N N . ARG A 1 96 ? -1.687 10.438 1.986 1.00 96.25 96 ARG A N 1
ATOM 759 C CA . ARG A 1 96 ? -1.830 10.735 0.553 1.00 96.25 96 ARG A CA 1
ATOM 760 C C . ARG A 1 96 ? -0.479 10.963 -0.113 1.00 96.25 96 ARG A C 1
ATOM 762 O O . ARG A 1 96 ? -0.182 10.284 -1.092 1.00 96.25 96 ARG A O 1
ATOM 769 N N . GLN A 1 97 ? 0.323 11.869 0.443 1.00 96.94 97 GLN A N 1
ATOM 770 C CA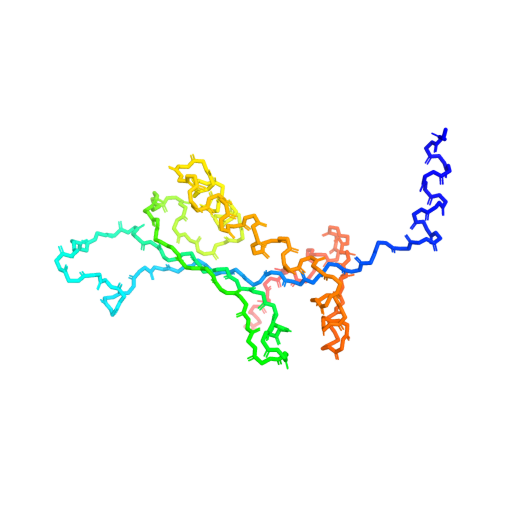 . GLN A 1 97 ? 1.644 12.191 -0.081 1.00 96.94 97 GLN A CA 1
ATOM 771 C C . GLN A 1 97 ? 2.542 10.946 -0.133 1.00 96.94 97 GLN A C 1
ATOM 773 O O . GLN A 1 97 ? 3.055 10.613 -1.196 1.00 96.94 97 GLN A O 1
ATOM 778 N N . MET A 1 98 ? 2.663 10.206 0.973 1.00 96.00 98 MET A N 1
ATOM 779 C CA . MET A 1 98 ? 3.519 9.012 1.039 1.00 96.00 98 MET A CA 1
ATOM 780 C C . MET A 1 98 ? 3.084 7.915 0.055 1.00 96.00 98 MET A C 1
ATOM 782 O O . MET A 1 98 ? 3.921 7.290 -0.597 1.00 96.00 98 MET A O 1
ATOM 786 N N . ILE A 1 99 ? 1.772 7.684 -0.079 1.00 95.00 99 ILE A N 1
ATOM 787 C CA . ILE A 1 99 ? 1.210 6.711 -1.027 1.00 95.00 99 ILE A CA 1
ATOM 788 C C . ILE A 1 99 ? 1.544 7.122 -2.466 1.00 95.00 99 ILE A C 1
ATOM 790 O O . ILE A 1 99 ? 1.903 6.271 -3.282 1.00 95.00 99 ILE A O 1
ATOM 794 N N . GLU A 1 100 ? 1.429 8.409 -2.794 1.00 94.81 100 GLU A N 1
ATOM 795 C CA . GLU A 1 100 ? 1.733 8.932 -4.128 1.00 94.81 100 GLU A CA 1
ATOM 796 C C . GLU A 1 100 ? 3.226 8.866 -4.447 1.00 94.81 100 GLU A C 1
ATOM 798 O O . GLU A 1 100 ? 3.586 8.407 -5.531 1.00 94.81 100 GLU A O 1
ATOM 803 N N . GLU A 1 101 ? 4.086 9.224 -3.494 1.00 94.06 101 GLU A N 1
ATOM 804 C CA . GLU A 1 101 ? 5.542 9.134 -3.618 1.00 94.06 101 GLU A CA 1
ATOM 805 C C . GLU A 1 101 ? 5.995 7.692 -3.871 1.00 94.06 101 GLU A C 1
ATOM 807 O O . GLU A 1 101 ? 6.678 7.421 -4.860 1.00 94.06 101 GLU A O 1
ATOM 812 N N . ILE A 1 102 ? 5.551 6.734 -3.055 1.00 92.31 102 ILE A N 1
ATOM 813 C CA . ILE A 1 102 ? 5.896 5.318 -3.246 1.00 92.31 102 ILE A CA 1
ATOM 814 C C . ILE A 1 102 ? 5.326 4.767 -4.551 1.00 92.31 102 ILE A C 1
ATOM 816 O O . ILE A 1 102 ? 6.008 4.035 -5.271 1.00 92.31 102 ILE A O 1
ATOM 820 N N . SER A 1 103 ? 4.104 5.158 -4.913 1.00 91.00 103 SER A N 1
ATOM 821 C CA . SER A 1 103 ? 3.511 4.770 -6.195 1.00 91.00 103 SER A CA 1
ATOM 822 C C . SER A 1 103 ? 4.279 5.350 -7.389 1.00 91.00 103 SER A C 1
ATOM 824 O O . SER A 1 103 ? 4.314 4.737 -8.457 1.00 91.00 103 SER A O 1
ATOM 826 N N . ALA A 1 104 ? 4.872 6.537 -7.253 1.00 91.06 104 ALA A N 1
ATOM 827 C CA . ALA A 1 104 ? 5.732 7.128 -8.273 1.00 91.06 104 ALA A CA 1
ATOM 828 C C . ALA A 1 104 ? 7.081 6.399 -8.350 1.00 91.06 104 ALA A C 1
ATOM 830 O O . ALA A 1 104 ? 7.529 6.065 -9.448 1.00 91.06 104 ALA A O 1
ATOM 831 N N . LEU A 1 105 ? 7.679 6.074 -7.200 1.00 90.94 105 LEU A N 1
ATOM 832 C CA . LEU A 1 105 ? 8.924 5.311 -7.107 1.00 90.94 105 LEU A CA 1
ATOM 833 C C . LEU A 1 105 ? 8.793 3.921 -7.732 1.00 90.94 105 LEU A C 1
ATOM 835 O O . LEU A 1 105 ? 9.625 3.563 -8.562 1.00 90.94 105 LEU A O 1
ATOM 839 N N . ALA A 1 106 ? 7.717 3.185 -7.438 1.00 88.06 106 ALA A N 1
ATOM 840 C CA . ALA A 1 106 ? 7.430 1.892 -8.067 1.00 88.06 106 ALA A CA 1
ATOM 841 C C . ALA A 1 106 ? 7.320 1.997 -9.600 1.00 88.06 106 ALA A C 1
ATOM 843 O O . ALA A 1 106 ? 7.655 1.069 -10.327 1.00 88.06 106 ALA A O 1
ATOM 844 N N . ARG A 1 107 ? 6.911 3.154 -10.132 1.00 87.56 107 ARG A N 1
ATOM 845 C CA . ARG A 1 107 ? 6.843 3.400 -11.580 1.00 87.56 107 ARG A CA 1
ATOM 846 C C . ARG A 1 107 ? 8.127 3.996 -12.159 1.00 87.56 107 ARG A C 1
ATOM 848 O O . ARG A 1 107 ? 8.144 4.302 -13.353 1.00 87.56 107 ARG A O 1
ATOM 855 N N . SER A 1 108 ? 9.194 4.168 -11.382 1.00 88.94 108 SER A N 1
ATOM 856 C CA . SER A 1 108 ? 10.477 4.690 -11.873 1.00 88.94 108 SER A CA 1
ATOM 857 C C . SER A 1 108 ? 11.120 3.753 -12.905 1.00 88.94 108 SER A C 1
ATOM 859 O O . SER A 1 108 ? 10.819 2.561 -12.942 1.00 88.94 108 SER A O 1
ATOM 861 N N . SER A 1 109 ? 12.008 4.269 -13.763 1.00 87.31 109 SER A N 1
ATOM 862 C CA . SER A 1 109 ? 12.754 3.434 -14.724 1.00 87.31 109 SER A CA 1
ATOM 863 C C . SER A 1 109 ? 13.525 2.317 -14.023 1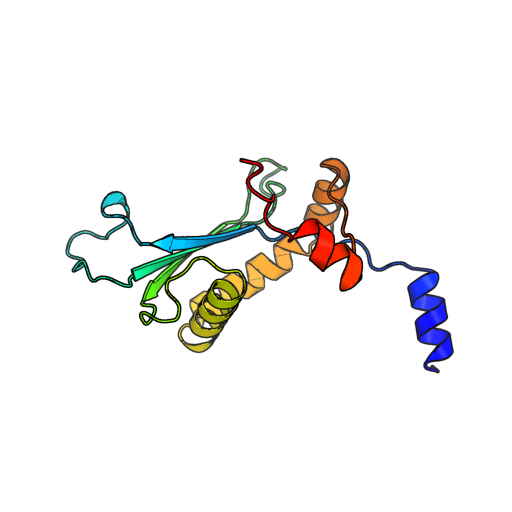.00 87.31 109 SER A C 1
ATOM 865 O O . SER A 1 109 ? 13.430 1.168 -14.438 1.00 87.31 109 SER A O 1
ATOM 867 N N . ARG A 1 110 ? 14.183 2.644 -12.907 1.00 86.81 110 ARG A N 1
ATOM 868 C CA . ARG A 1 110 ? 14.967 1.707 -12.099 1.00 86.81 110 ARG A CA 1
ATOM 869 C C . ARG A 1 110 ? 14.124 0.541 -11.581 1.00 86.81 110 ARG A C 1
ATOM 871 O O . ARG A 1 110 ? 14.533 -0.608 -11.685 1.00 86.81 110 ARG A O 1
ATOM 878 N N . SER A 1 111 ? 12.925 0.820 -11.067 1.00 88.19 111 SER A N 1
ATOM 879 C CA . SER A 1 111 ? 12.009 -0.236 -10.623 1.00 88.19 111 SER A CA 1
ATOM 880 C C . SER A 1 111 ? 11.547 -1.119 -11.782 1.00 88.19 111 SER A C 1
ATOM 882 O O . SER A 1 111 ? 11.429 -2.328 -11.610 1.00 88.19 111 SER A O 1
ATOM 884 N N . ARG A 1 112 ? 11.315 -0.548 -12.972 1.00 87.44 112 ARG A N 1
ATOM 885 C CA . ARG A 1 112 ? 10.918 -1.325 -14.160 1.00 87.44 112 ARG A CA 1
ATOM 886 C C . ARG A 1 112 ? 12.047 -2.215 -14.669 1.00 87.44 112 ARG A C 1
ATOM 888 O O . ARG A 1 112 ? 11.789 -3.360 -15.015 1.00 87.44 112 ARG A O 1
ATOM 895 N N . GLU A 1 113 ? 13.271 -1.698 -14.712 1.00 86.81 113 GLU A N 1
ATOM 896 C CA . GLU A 1 113 ? 14.468 -2.459 -15.092 1.00 86.81 113 GLU A CA 1
ATOM 897 C C . GLU A 1 113 ? 14.688 -3.635 -14.142 1.00 86.81 113 GLU A C 1
ATOM 899 O O . GLU A 1 113 ? 14.923 -4.753 -14.591 1.00 86.81 113 GLU A O 1
ATOM 904 N N . GLU A 1 114 ? 14.511 -3.420 -12.838 1.00 87.94 114 GLU A N 1
ATOM 905 C CA . GLU A 1 114 ? 14.577 -4.513 -11.871 1.00 87.94 114 GLU A CA 1
ATOM 906 C C . GLU A 1 114 ? 13.451 -5.521 -12.056 1.00 87.94 114 GLU A C 1
ATOM 908 O O . GLU A 1 114 ? 13.692 -6.724 -12.017 1.00 87.94 114 GLU A O 1
ATOM 913 N N . ALA A 1 115 ? 12.223 -5.057 -12.280 1.00 88.12 115 ALA A N 1
ATOM 914 C CA . ALA A 1 115 ? 11.111 -5.956 -12.534 1.00 88.12 115 ALA A CA 1
ATOM 915 C C . ALA A 1 115 ? 11.392 -6.840 -13.764 1.00 88.12 115 ALA A C 1
ATOM 917 O O . ALA A 1 115 ? 11.148 -8.042 -13.718 1.00 88.12 115 ALA A O 1
ATOM 918 N N . GLN A 1 116 ? 11.987 -6.280 -14.823 1.00 87.31 116 GLN A N 1
ATOM 919 C CA . GLN A 1 116 ? 12.442 -7.048 -15.987 1.00 87.31 116 GLN A CA 1
ATOM 920 C C . GLN A 1 116 ? 13.568 -8.024 -15.630 1.00 87.31 116 GLN A C 1
ATOM 922 O O . GLN A 1 116 ? 13.513 -9.183 -16.031 1.00 87.31 116 GLN A O 1
ATOM 927 N N . ARG A 1 117 ? 14.563 -7.590 -14.844 1.00 85.75 117 ARG A N 1
ATOM 928 C CA . ARG A 1 117 ? 15.673 -8.438 -14.377 1.00 85.75 117 ARG A CA 1
ATOM 929 C C . ARG A 1 117 ? 15.180 -9.637 -13.565 1.00 85.75 117 ARG A C 1
ATOM 931 O O . ARG A 1 117 ? 15.727 -10.728 -13.693 1.00 85.75 117 ARG A O 1
ATOM 938 N N . LEU A 1 118 ? 14.160 -9.429 -12.735 1.00 86.50 118 LEU A N 1
ATOM 939 C CA . LEU A 1 118 ? 13.511 -10.460 -11.925 1.00 86.50 118 LEU A CA 1
ATOM 940 C C . LEU A 1 118 ? 12.518 -11.319 -12.726 1.00 86.50 118 LEU A C 1
ATOM 942 O O . LEU A 1 118 ? 11.975 -12.274 -12.178 1.00 86.50 118 LEU A O 1
ATOM 946 N N . GLY A 1 119 ? 12.288 -11.007 -14.005 1.00 85.31 119 GLY A N 1
ATOM 947 C CA . GLY A 1 119 ? 11.392 -11.767 -14.873 1.00 85.31 119 GLY A CA 1
ATOM 948 C C . GLY A 1 119 ? 9.907 -11.531 -14.596 1.00 85.31 119 GLY A C 1
ATOM 949 O O . GLY A 1 119 ? 9.088 -12.390 -14.915 1.00 85.31 119 GLY A O 1
ATOM 950 N N . PHE A 1 120 ? 9.535 -10.393 -14.002 1.00 84.00 120 PHE A N 1
ATOM 951 C CA . PHE A 1 120 ? 8.128 -10.007 -13.952 1.00 84.00 120 PHE A CA 1
ATOM 952 C C . PHE A 1 120 ? 7.620 -9.742 -15.368 1.00 84.00 120 PHE A C 1
ATOM 954 O O . PHE A 1 120 ? 8.283 -9.090 -16.175 1.00 84.00 120 PHE A O 1
ATOM 961 N N . GLU A 1 121 ? 6.412 -10.222 -15.643 1.00 78.50 121 GLU A N 1
ATOM 962 C CA . GLU A 1 121 ? 5.708 -9.987 -16.895 1.00 78.50 121 GLU A CA 1
ATOM 963 C C . GLU A 1 121 ? 4.342 -9.372 -16.595 1.00 78.50 121 GLU A C 1
ATOM 965 O O . GLU A 1 121 ? 3.527 -9.943 -15.868 1.00 78.50 121 GLU A O 1
ATOM 970 N N . GLU A 1 122 ? 4.062 -8.208 -17.179 1.00 72.25 122 GLU A N 1
ATOM 971 C CA . GLU A 1 122 ? 2.716 -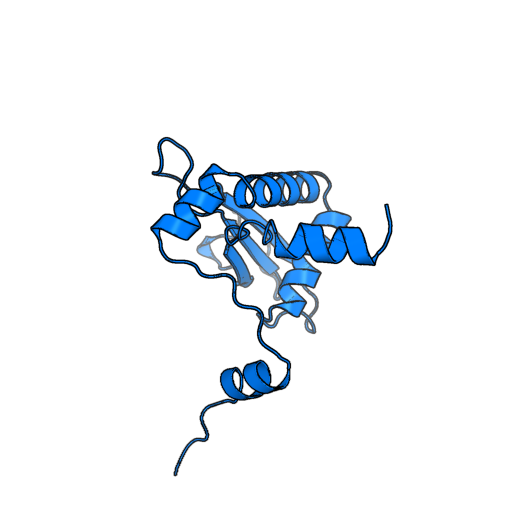7.638 -17.167 1.00 72.25 122 GLU A CA 1
ATOM 972 C C . GLU A 1 122 ? 1.883 -8.320 -18.257 1.00 72.25 122 GLU A C 1
ATOM 974 O O . GLU A 1 122 ? 2.049 -8.063 -19.450 1.00 72.25 122 GLU A O 1
ATOM 979 N N . ARG A 1 123 ? 0.997 -9.229 -17.836 1.00 74.38 123 ARG A N 1
ATOM 980 C CA . ARG A 1 123 ? 0.056 -9.925 -18.720 1.00 74.38 123 ARG A CA 1
ATOM 981 C C . ARG A 1 123 ? -1.355 -9.396 -18.513 1.00 74.38 123 ARG A C 1
ATOM 983 O O . ARG A 1 123 ? -1.863 -9.360 -17.394 1.00 74.38 123 ARG A O 1
ATOM 990 N N . VAL A 1 124 ? -1.997 -9.016 -19.613 1.00 75.75 124 VAL A N 1
ATOM 991 C CA . VAL A 1 124 ? -3.423 -8.684 -19.632 1.00 75.75 124 VAL A CA 1
ATOM 992 C C . VAL A 1 124 ? -4.189 -9.950 -19.984 1.00 75.75 124 VAL A C 1
ATOM 994 O O . VAL A 1 124 ? -4.038 -10.464 -21.088 1.00 75.75 124 VAL A O 1
ATOM 997 N N . TYR A 1 125 ? -5.003 -10.435 -19.051 1.00 75.69 125 TYR A N 1
ATOM 998 C CA . TYR A 1 125 ? -5.889 -11.573 -19.278 1.00 75.69 125 TYR A CA 1
ATOM 999 C C . TYR A 1 125 ? -7.239 -11.092 -19.809 1.00 75.69 125 TYR A C 1
ATOM 1001 O O . TYR A 1 125 ? -7.798 -10.106 -19.317 1.00 75.69 125 TYR A O 1
ATOM 1009 N N . SER A 1 126 ? -7.785 -11.799 -20.795 1.00 82.06 126 SER A N 1
ATOM 1010 C CA . SER A 1 126 ? -9.196 -11.660 -21.151 1.00 82.06 126 SER A CA 1
ATOM 1011 C C . SER A 1 126 ? -10.092 -12.126 -19.989 1.00 82.06 126 SER A C 1
ATOM 1013 O O . SER A 1 126 ? -9.649 -12.913 -19.148 1.00 82.06 126 SER A O 1
ATOM 1015 N N . PRO A 1 127 ? -11.363 -11.681 -19.918 1.00 77.94 127 PRO A N 1
ATOM 1016 C CA . PRO A 1 127 ? -12.288 -12.141 -18.880 1.00 77.94 127 PRO A CA 1
ATOM 1017 C C . PRO A 1 127 ? -12.415 -13.671 -18.807 1.00 77.94 127 PRO A C 1
ATOM 1019 O O . PRO A 1 127 ? -12.538 -14.223 -17.718 1.00 77.94 127 PRO A O 1
ATOM 1022 N N . GLU A 1 128 ? -12.345 -14.352 -19.953 1.00 81.31 128 GLU A N 1
ATOM 1023 C CA . GLU A 1 128 ? -12.424 -15.812 -20.053 1.00 81.31 128 GLU A CA 1
ATOM 1024 C C . GLU A 1 128 ? -11.171 -16.500 -19.486 1.00 81.31 128 GLU A C 1
ATOM 1026 O O . GLU A 1 128 ? -11.275 -17.412 -18.664 1.00 81.31 128 GLU A O 1
ATOM 1031 N N . GLU A 1 129 ? -9.976 -16.022 -19.844 1.00 81.56 129 GLU A N 1
ATOM 1032 C CA . GLU A 1 129 ? -8.713 -16.529 -19.291 1.00 81.56 129 GLU A CA 1
ATOM 1033 C C . GLU A 1 129 ? -8.620 -16.279 -17.782 1.00 81.56 129 GLU A C 1
ATOM 1035 O O . GLU A 1 129 ? -8.241 -17.172 -17.024 1.00 81.56 129 GLU A O 1
ATOM 1040 N N . ALA A 1 130 ? -9.020 -15.087 -17.331 1.00 79.69 130 ALA A N 1
ATOM 1041 C CA . ALA A 1 130 ? -9.046 -14.743 -15.917 1.00 79.69 130 ALA A CA 1
ATOM 1042 C C . ALA A 1 130 ? -10.003 -15.655 -15.134 1.00 79.69 130 ALA A C 1
ATOM 1044 O O . ALA A 1 130 ? -9.640 -16.137 -14.063 1.00 79.69 130 ALA A O 1
ATOM 1045 N N . ALA A 1 131 ? -11.194 -15.944 -15.673 1.00 80.06 131 ALA A N 1
ATOM 1046 C CA . ALA A 1 131 ? -12.154 -16.848 -15.042 1.00 80.06 131 ALA A CA 1
ATOM 1047 C C . ALA A 1 131 ? -11.593 -18.268 -14.868 1.00 80.06 131 ALA A C 1
ATOM 1049 O O . ALA A 1 131 ? -11.837 -18.896 -13.838 1.00 80.06 131 ALA A O 1
ATOM 1050 N N . ASN A 1 132 ? -10.808 -18.756 -15.833 1.00 82.75 132 ASN A N 1
ATOM 1051 C CA . ASN A 1 132 ? -10.150 -20.060 -15.742 1.00 82.75 132 ASN A CA 1
ATOM 1052 C C . ASN A 1 132 ? -9.033 -20.082 -14.689 1.00 82.75 132 ASN A C 1
ATOM 1054 O O . ASN A 1 132 ? -8.937 -21.046 -13.934 1.00 82.75 132 ASN A O 1
ATOM 1058 N N . ILE A 1 133 ? -8.227 -19.019 -14.600 1.00 79.06 133 ILE A N 1
ATOM 1059 C CA . ILE A 1 133 ? -7.140 -18.897 -13.611 1.00 79.06 133 ILE A CA 1
ATOM 1060 C C . ILE A 1 133 ? -7.691 -18.755 -12.188 1.00 79.06 133 ILE A C 1
ATOM 1062 O O . ILE A 1 133 ? -7.165 -19.347 -11.249 1.00 79.06 133 ILE A O 1
ATOM 1066 N N . LEU A 1 134 ? -8.752 -17.964 -12.020 1.00 77.81 134 LEU A N 1
ATOM 1067 C CA . LEU A 1 134 ? -9.363 -17.673 -10.720 1.00 77.81 134 LEU A CA 1
ATOM 1068 C C . LEU A 1 134 ? -10.315 -18.776 -10.244 1.00 77.81 134 LEU A C 1
ATOM 1070 O O . LEU A 1 134 ? -10.851 -18.696 -9.134 1.00 77.81 134 LEU A O 1
ATOM 1074 N N . ARG A 1 135 ? -10.553 -19.804 -11.063 1.00 80.81 135 ARG A N 1
ATOM 1075 C CA . ARG A 1 135 ? -11.420 -20.917 -10.692 1.00 80.81 135 ARG A CA 1
ATOM 1076 C C . ARG A 1 135 ? -10.783 -21.669 -9.528 1.00 80.81 135 ARG A C 1
ATOM 1078 O O . ARG A 1 135 ? -9.675 -22.187 -9.634 1.00 80.81 135 ARG A O 1
ATOM 1085 N N . ARG A 1 136 ? -11.497 -21.749 -8.403 1.00 63.12 136 ARG A N 1
ATOM 1086 C CA . ARG A 1 136 ? -11.063 -22.546 -7.251 1.00 63.12 136 ARG A CA 1
ATOM 1087 C C . ARG A 1 136 ? -10.879 -23.999 -7.715 1.00 63.12 136 ARG A C 1
ATOM 1089 O O . ARG A 1 136 ? -11.788 -24.500 -8.388 1.00 63.12 136 ARG A O 1
ATOM 1096 N N . PRO A 1 137 ? -9.760 -24.675 -7.392 1.00 65.69 137 PRO A N 1
ATOM 1097 C CA . PRO A 1 137 ? -9.605 -26.080 -7.736 1.00 65.69 137 PRO A CA 1
ATOM 1098 C C . PRO A 1 137 ? -10.793 -26.840 -7.154 1.00 65.69 137 PRO A C 1
ATOM 1100 O O . PRO A 1 137 ? -11.109 -26.712 -5.969 1.00 65.69 137 PRO A O 1
ATOM 1103 N N . SER A 1 138 ? -11.506 -27.556 -8.020 1.00 59.56 138 SER A N 1
ATOM 1104 C CA . SER A 1 138 ? -12.594 -28.424 -7.595 1.00 59.56 138 SER A CA 1
ATOM 1105 C C . SER A 1 138 ? -11.961 -29.476 -6.701 1.00 59.56 138 SER A C 1
ATOM 1107 O O . SER A 1 138 ? -11.073 -30.199 -7.143 1.00 59.56 138 SER A O 1
ATOM 1109 N N . SER A 1 139 ? -12.373 -29.532 -5.441 1.00 51.44 139 SER A N 1
ATOM 1110 C CA . SER A 1 139 ? -12.093 -30.667 -4.575 1.00 51.44 139 SER A CA 1
ATOM 1111 C C . SER A 1 139 ? -12.690 -31.907 -5.239 1.00 51.44 139 SER A C 1
ATOM 1113 O O . SER A 1 139 ? -13.895 -32.141 -5.151 1.00 51.44 139 SER A O 1
ATOM 1115 N N . THR A 1 140 ? -11.874 -32.649 -5.981 1.00 48.69 140 THR A N 1
ATOM 1116 C CA . THR A 1 140 ? -12.170 -34.029 -6.355 1.00 48.69 140 THR A CA 1
ATOM 1117 C C . THR A 1 140 ? -12.203 -34.841 -5.066 1.00 48.69 140 THR A C 1
ATOM 1119 O O . THR A 1 140 ? -11.157 -35.041 -4.448 1.00 48.69 140 THR A O 1
ATOM 1122 N N . ASN A 1 141 ? -13.415 -35.212 -4.648 1.00 42.81 141 ASN A N 1
ATOM 1123 C CA . ASN A 1 141 ? -13.658 -36.373 -3.792 1.00 42.81 141 ASN A CA 1
ATOM 1124 C C . ASN A 1 141 ? -13.403 -37.652 -4.589 1.00 42.81 141 ASN A C 1
ATOM 1126 O O . ASN A 1 141 ? -13.739 -37.647 -5.798 1.00 42.81 141 ASN A O 1
#

Radius of gyration: 19.22 Å; chains: 1; bounding box: 40×51×61 Å